Protein AF-A0A484ZWC7-F1 (afdb_monomer_lite)

Sequence (96 aa):
MSEALKVLNNIRTLRAQARECSLETLEEMLEKMEVVVKERREEDQASQAEIQERTRKLQQYREMLIADGIDPNELLQSLSATKVTGKSKRAARPAK

InterPro domains:
  IPR001801 DNA-binding protein H-NS-like [PIRSF002096] (1-96)
  IPR027454 Histone-like protein H-NS, N-terminal [G3DSA:1.10.287.1050] (1-83)
  IPR054180 DNA-binding protein H-NS-like, N-terminal domain [PF22470] (1-78)

Radius of gyration: 29.89 Å; chains: 1; bounding box: 72×55×60 Å

Secondary structure (DSSP, 8-state):
--HHHHHHH-HHHHHHHHTTS-HHHHHHHHHHHHHHHHHHHHHHHHHHHHHHHHHHHHHHHHHHHHHTT--HHHHHHHHHHGGG-----PPPPPP-

Organism: NCBI:txid82979

Structure (mmCIF, N/CA/C/O backbone):
data_AF-A0A484ZWC7-F1
#
_entry.id   AF-A0A484ZWC7-F1
#
loop_
_atom_site.group_PDB
_atom_site.id
_atom_site.type_symbol
_atom_site.label_atom_id
_atom_site.label_alt_id
_atom_site.label_comp_id
_atom_site.label_asym_id
_atom_site.label_entity_id
_atom_site.label_seq_id
_atom_site.pdbx_PDB_ins_code
_atom_site.Cartn_x
_atom_site.Cartn_y
_atom_site.Cartn_z
_atom_site.occupancy
_atom_site.B_iso_or_equiv
_atom_site.auth_seq_id
_atom_site.auth_comp_id
_atom_site.auth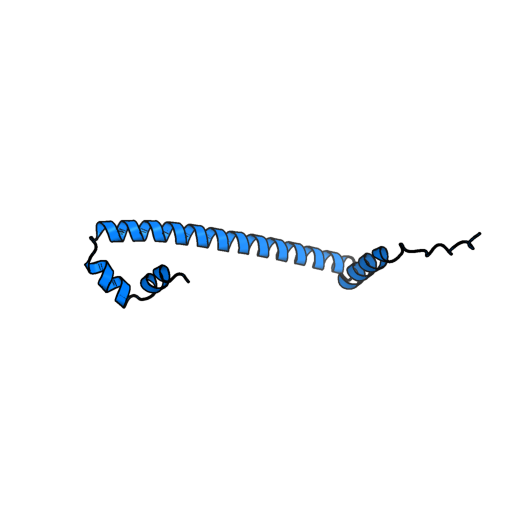_asym_id
_atom_site.auth_atom_id
_atom_site.pdbx_PDB_model_num
ATOM 1 N N . MET A 1 1 ? 6.849 2.473 11.883 1.00 61.44 1 MET A N 1
ATOM 2 C CA . MET A 1 1 ? 5.412 2.324 12.202 1.00 61.44 1 MET A CA 1
ATOM 3 C C . MET A 1 1 ? 5.040 3.357 13.245 1.00 61.44 1 MET A C 1
ATOM 5 O O . MET A 1 1 ? 5.740 3.433 14.248 1.00 61.44 1 MET A O 1
ATOM 9 N N . SER A 1 2 ? 3.996 4.147 12.984 1.00 78.44 2 SER A N 1
ATOM 10 C CA . SER A 1 2 ? 3.431 5.086 13.964 1.00 78.44 2 SER A CA 1
ATOM 11 C C . SER A 1 2 ? 3.014 4.348 15.245 1.00 78.44 2 SER A C 1
ATOM 13 O O . SER A 1 2 ? 2.604 3.188 15.166 1.00 78.44 2 SER A O 1
ATOM 15 N N . GLU A 1 3 ? 3.101 5.002 16.407 1.00 75.12 3 GLU A N 1
ATOM 16 C CA . GLU A 1 3 ? 2.676 4.441 17.702 1.00 75.12 3 GLU A CA 1
ATOM 17 C C . GLU A 1 3 ? 1.213 3.962 17.670 1.00 75.12 3 GLU A C 1
ATOM 19 O O . GLU A 1 3 ? 0.901 2.903 18.207 1.00 75.12 3 GLU A O 1
ATOM 24 N N . ALA A 1 4 ? 0.339 4.653 16.929 1.00 73.06 4 ALA A N 1
ATOM 25 C CA . ALA A 1 4 ? -1.053 4.239 16.735 1.00 73.06 4 ALA A CA 1
ATOM 26 C C . ALA A 1 4 ? -1.178 2.882 16.012 1.00 73.06 4 ALA A C 1
ATOM 28 O O . ALA A 1 4 ? -1.969 2.028 16.404 1.00 73.06 4 ALA A O 1
ATOM 29 N N . LEU A 1 5 ? -0.344 2.636 14.996 1.00 75.62 5 LEU A N 1
ATOM 30 C CA . LEU A 1 5 ? -0.344 1.369 14.254 1.00 75.62 5 LEU A CA 1
ATOM 31 C C . LEU A 1 5 ? 0.271 0.221 15.067 1.00 75.62 5 LEU A C 1
ATOM 33 O O . LEU A 1 5 ? -0.077 -0.939 14.854 1.00 75.62 5 LEU A O 1
ATOM 37 N N . LYS A 1 6 ? 1.163 0.519 16.024 1.00 78.81 6 LYS A N 1
ATOM 38 C CA . LYS A 1 6 ? 1.710 -0.502 16.933 1.00 78.81 6 LYS A CA 1
ATOM 39 C C . LYS A 1 6 ? 0.634 -1.084 17.848 1.00 78.81 6 LYS A C 1
ATOM 41 O O . LYS A 1 6 ? 0.645 -2.288 18.093 1.00 78.81 6 LYS A O 1
ATOM 46 N N . VAL A 1 7 ? -0.300 -0.256 18.315 1.00 76.25 7 VAL A N 1
ATOM 47 C CA . VAL A 1 7 ? -1.425 -0.703 19.152 1.00 76.25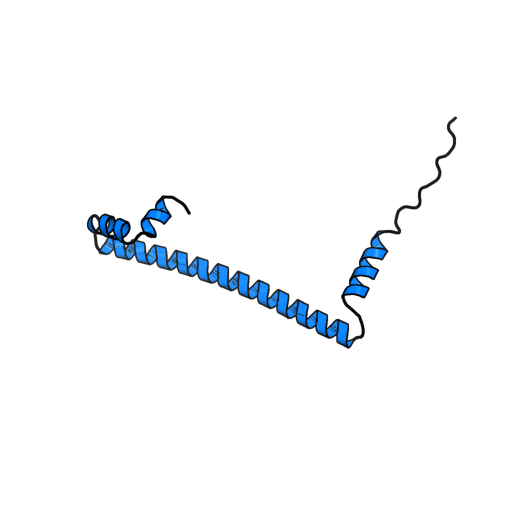 7 VAL A CA 1
ATOM 48 C C . VAL A 1 7 ? -2.359 -1.634 18.374 1.00 76.25 7 VAL A C 1
ATOM 50 O O . VAL A 1 7 ? -2.769 -2.659 18.917 1.00 76.25 7 VAL A O 1
ATOM 53 N N . LEU A 1 8 ? -2.614 -1.332 17.094 1.00 79.38 8 LEU A N 1
ATOM 54 C CA . LEU A 1 8 ? -3.405 -2.185 16.195 1.00 79.38 8 LEU A CA 1
ATOM 55 C C . LEU A 1 8 ? -2.727 -3.534 15.898 1.00 79.38 8 LEU A C 1
ATOM 57 O O . LEU A 1 8 ? -3.406 -4.524 15.650 1.00 79.38 8 LEU A O 1
ATOM 61 N N . ASN A 1 9 ? -1.393 -3.598 15.947 1.00 85.00 9 ASN A N 1
ATOM 62 C CA . ASN A 1 9 ? -0.641 -4.828 15.682 1.00 85.00 9 ASN A CA 1
ATOM 63 C C . ASN A 1 9 ? -0.700 -5.820 16.865 1.00 85.00 9 ASN A C 1
ATOM 65 O O . ASN A 1 9 ? -0.673 -7.036 16.683 1.00 85.00 9 ASN A O 1
ATOM 69 N N . ASN A 1 10 ? -0.831 -5.330 18.102 1.00 90.19 10 ASN A N 1
ATOM 70 C CA . ASN A 1 10 ? -0.920 -6.199 19.272 1.00 90.19 10 ASN A CA 1
ATOM 71 C C . ASN A 1 10 ? -2.377 -6.559 19.600 1.00 90.19 10 ASN A C 1
ATOM 73 O O . ASN A 1 10 ? -3.139 -5.780 20.171 1.00 90.19 10 ASN A O 1
ATOM 77 N N . ILE A 1 11 ? -2.744 -7.812 19.325 1.00 88.62 11 ILE A N 1
ATOM 78 C CA . ILE A 1 11 ? -4.112 -8.305 19.522 1.00 88.62 11 ILE A CA 1
ATOM 79 C C . ILE A 1 11 ? -4.608 -8.213 20.976 1.00 88.62 11 ILE A C 1
ATOM 81 O O . ILE A 1 11 ? -5.812 -8.135 21.210 1.00 88.62 11 ILE A O 1
ATOM 85 N N . ARG A 1 12 ? -3.716 -8.216 21.980 1.00 92.69 12 ARG A N 1
ATOM 86 C CA . ARG A 1 12 ? -4.123 -8.100 23.392 1.00 92.69 12 ARG A CA 1
ATOM 87 C C . ARG A 1 12 ? -4.579 -6.684 23.720 1.00 92.69 12 ARG A C 1
ATOM 89 O O . ARG A 1 12 ? -5.631 -6.525 24.332 1.00 92.69 12 ARG A O 1
ATOM 96 N N . THR A 1 13 ? -3.814 -5.680 23.295 1.00 88.69 13 THR A N 1
ATOM 97 C CA . THR A 1 13 ? -4.181 -4.268 23.475 1.00 88.69 13 THR A CA 1
ATOM 98 C C . THR A 1 13 ? -5.394 -3.916 22.628 1.00 88.69 13 THR A C 1
ATOM 100 O O . THR A 1 13 ? -6.310 -3.274 23.132 1.00 88.69 13 THR A O 1
ATOM 103 N N . LEU A 1 14 ? -5.461 -4.434 21.397 1.00 88.94 14 LEU A N 1
ATOM 104 C CA . LEU A 1 14 ? -6.600 -4.224 20.508 1.00 88.94 14 LEU A CA 1
ATOM 105 C C . LEU A 1 14 ? -7.902 -4.781 21.099 1.00 88.94 14 LEU A C 1
ATOM 107 O O . LEU A 1 14 ? -8.917 -4.100 21.096 1.00 88.94 14 LEU A O 1
ATOM 111 N N . ARG A 1 15 ? -7.877 -5.991 21.677 1.00 89.00 15 ARG A N 1
ATOM 112 C CA . ARG A 1 15 ? -9.053 -6.570 22.352 1.00 89.00 15 ARG A CA 1
ATOM 113 C C . ARG A 1 15 ? -9.475 -5.792 23.591 1.00 89.00 15 ARG A C 1
ATOM 115 O O . ARG A 1 15 ? -10.663 -5.759 23.884 1.00 89.00 15 ARG A O 1
ATOM 122 N N . ALA A 1 16 ? -8.526 -5.238 24.345 1.00 90.81 16 ALA A N 1
ATOM 123 C CA . ALA A 1 16 ? -8.852 -4.422 25.510 1.00 90.81 16 ALA A CA 1
ATOM 124 C C . ALA A 1 16 ? -9.600 -3.152 25.081 1.00 90.81 16 ALA A C 1
ATOM 126 O O . ALA A 1 16 ? -10.669 -2.884 25.613 1.00 90.81 16 ALA A O 1
ATOM 127 N N . GLN A 1 17 ? -9.101 -2.460 24.052 1.00 86.12 17 GLN A N 1
ATOM 128 C CA . GLN A 1 17 ? -9.737 -1.265 23.490 1.00 86.12 17 GLN A CA 1
ATOM 129 C C . GLN A 1 17 ? -11.075 -1.572 22.808 1.00 86.12 17 GLN A C 1
ATOM 131 O O . GLN A 1 17 ? -12.038 -0.839 22.982 1.00 86.12 17 GLN A O 1
ATOM 136 N N . ALA A 1 18 ? -11.180 -2.697 22.098 1.00 88.19 18 ALA A N 1
ATOM 137 C CA . ALA A 1 18 ? -12.416 -3.096 21.428 1.00 88.19 18 ALA A CA 1
ATOM 138 C C . ALA A 1 18 ? -13.580 -3.360 22.399 1.00 88.19 18 ALA A C 1
ATOM 140 O O . ALA A 1 18 ? -14.733 -3.270 22.000 1.00 88.19 18 ALA A O 1
ATOM 141 N N . ARG A 1 19 ? -13.304 -3.664 23.676 1.00 92.06 19 ARG A N 1
ATOM 142 C CA . ARG A 1 19 ? -14.350 -3.798 24.708 1.00 92.06 19 ARG A CA 1
ATOM 143 C C . ARG A 1 19 ? -14.974 -2.462 25.107 1.00 92.06 19 ARG A C 1
ATOM 145 O O . ARG A 1 19 ? -16.056 -2.464 25.681 1.00 92.06 19 ARG A O 1
ATOM 152 N N . GLU A 1 20 ? -14.288 -1.357 24.838 1.00 90.38 20 GLU A N 1
ATOM 153 C CA . GLU A 1 20 ? -14.750 0.004 25.124 1.00 90.38 20 GLU A CA 1
ATOM 154 C C . GLU A 1 20 ? -15.523 0.610 23.935 1.00 90.38 20 GLU A C 1
ATOM 156 O O . GLU A 1 20 ? -16.051 1.714 24.043 1.00 90.38 20 GLU A O 1
ATOM 161 N N . CYS A 1 21 ? -15.619 -0.109 22.810 1.00 87.88 21 CYS A N 1
ATOM 162 C CA . CYS A 1 21 ? -16.327 0.309 21.600 1.00 87.88 21 CYS A CA 1
ATOM 163 C C . CYS A 1 21 ? -17.561 -0.569 21.340 1.00 87.88 21 CYS A C 1
ATOM 165 O O . CYS A 1 21 ? -17.626 -1.721 21.772 1.00 87.88 21 CYS A O 1
ATOM 167 N N . SER A 1 22 ? -18.544 -0.039 20.608 1.00 92.69 22 SER A N 1
ATOM 168 C CA . SER A 1 22 ? -19.663 -0.846 20.114 1.00 92.69 22 SER A CA 1
ATOM 169 C C . SER A 1 22 ? -19.223 -1.723 18.937 1.00 92.69 22 SER A C 1
ATOM 171 O O . SER A 1 22 ? -18.252 -1.418 18.240 1.00 92.69 22 SER A O 1
ATOM 173 N N . LEU A 1 23 ? -19.960 -2.812 18.701 1.00 90.12 23 LEU A N 1
ATOM 174 C CA . LEU A 1 23 ? -19.711 -3.707 17.568 1.00 90.12 23 LEU A CA 1
ATOM 175 C C . LEU A 1 23 ? -19.802 -2.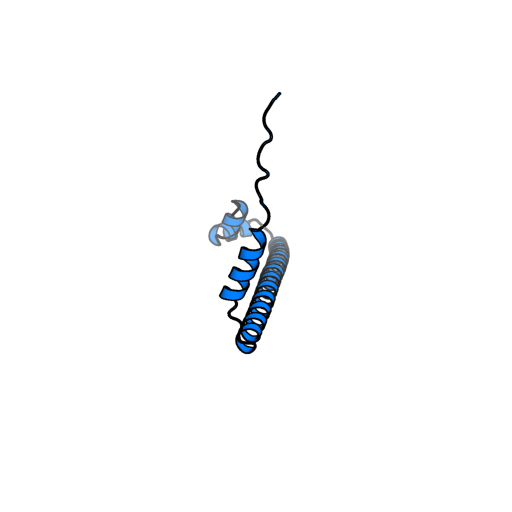963 16.227 1.00 90.12 23 LEU A C 1
ATOM 177 O O . LEU A 1 23 ? -18.920 -3.113 15.394 1.00 90.12 23 LEU A O 1
ATOM 181 N N . GLU A 1 24 ? -20.809 -2.107 16.069 1.00 93.25 24 GLU A N 1
ATOM 182 C CA . GLU A 1 24 ? -21.035 -1.301 14.863 1.00 93.25 24 GLU A CA 1
ATOM 183 C C . GLU A 1 24 ? -19.826 -0.406 14.535 1.00 93.25 24 GLU A C 1
ATOM 185 O O . GLU A 1 24 ? -19.348 -0.375 13.405 1.00 93.25 24 GLU A O 1
ATOM 190 N N . THR A 1 25 ? -19.233 0.247 15.542 1.00 90.12 25 THR A N 1
ATOM 191 C CA . THR A 1 25 ? -18.015 1.046 15.336 1.00 90.12 25 THR A CA 1
ATOM 192 C C . THR A 1 25 ? -16.814 0.180 14.945 1.00 90.12 25 THR A C 1
ATOM 194 O O . THR A 1 25 ? -15.993 0.603 14.133 1.00 90.12 25 THR A O 1
ATOM 197 N N . LEU A 1 26 ? -16.692 -1.034 15.494 1.00 89.69 26 LEU A N 1
ATOM 198 C CA . LEU A 1 26 ? -15.621 -1.962 15.110 1.00 89.69 26 LEU A CA 1
ATOM 199 C C . LEU A 1 26 ? -15.771 -2.440 13.661 1.00 89.69 26 LEU A C 1
ATOM 201 O O . LEU A 1 26 ? -14.763 -2.572 12.967 1.00 89.69 26 LEU A O 1
ATOM 205 N N . GLU A 1 27 ? -17.002 -2.665 13.203 1.00 91.69 27 GLU A N 1
ATOM 206 C CA . GLU A 1 27 ? -17.311 -3.029 11.816 1.00 91.69 27 GLU A CA 1
ATOM 207 C C . GLU A 1 27 ? -16.968 -1.887 10.848 1.00 91.69 27 GLU A C 1
ATOM 209 O O . GLU A 1 27 ? -16.262 -2.117 9.867 1.00 91.69 27 GLU A O 1
ATOM 214 N N . GLU A 1 28 ? -17.331 -0.640 11.166 1.00 93.00 28 GLU A N 1
ATOM 215 C CA . GLU A 1 28 ? -16.926 0.521 10.357 1.00 93.00 28 GLU A CA 1
ATOM 216 C C . GLU A 1 28 ? -15.398 0.700 10.295 1.00 93.00 28 GLU A C 1
ATOM 218 O O . GLU A 1 28 ? -14.835 1.088 9.266 1.00 93.00 28 GLU A O 1
ATOM 223 N N . MET A 1 29 ? -14.700 0.466 11.412 1.00 90.56 29 MET A N 1
ATOM 224 C CA . MET A 1 29 ? -13.237 0.532 11.454 1.00 90.56 29 MET A CA 1
ATOM 225 C C . MET A 1 29 ? -12.602 -0.567 10.601 1.00 90.56 29 MET A C 1
ATOM 227 O O . MET A 1 29 ? -11.596 -0.307 9.935 1.00 90.56 29 MET A O 1
ATOM 231 N N . LEU A 1 30 ? -13.179 -1.773 10.619 1.00 91.12 30 LEU A N 1
ATOM 232 C CA . LEU A 1 30 ? -12.745 -2.890 9.789 1.00 91.12 30 LEU A CA 1
ATOM 233 C C . LEU A 1 30 ? -12.906 -2.548 8.307 1.00 91.12 30 LEU A C 1
ATOM 235 O O . LEU A 1 30 ? -11.929 -2.659 7.574 1.00 91.12 30 LEU A O 1
ATOM 239 N N . GLU A 1 31 ? -14.075 -2.057 7.892 1.00 93.62 31 GLU A N 1
ATOM 240 C CA . GLU A 1 31 ? -14.352 -1.699 6.496 1.00 93.62 31 GLU A CA 1
ATOM 241 C C . GLU A 1 31 ? -13.351 -0.656 5.973 1.00 93.62 31 GLU A C 1
ATOM 243 O O . GLU A 1 31 ? -12.741 -0.830 4.916 1.00 93.62 31 GLU A O 1
ATOM 248 N N . LYS A 1 32 ? -13.074 0.392 6.761 1.00 93.94 32 LYS A N 1
ATOM 249 C CA . LYS A 1 32 ? -12.063 1.406 6.411 1.00 93.94 32 LYS A CA 1
ATOM 250 C C . LYS A 1 32 ? -10.664 0.802 6.278 1.00 93.94 32 LYS A C 1
ATOM 252 O O . LYS A 1 32 ? -9.926 1.163 5.363 1.00 93.94 32 LYS A O 1
ATOM 257 N N . MET A 1 33 ? -10.284 -0.109 7.175 1.00 90.75 33 MET A N 1
ATOM 258 C CA . MET A 1 33 ? -8.992 -0.795 7.086 1.00 90.75 33 MET A CA 1
ATOM 259 C C . MET A 1 33 ? -8.913 -1.731 5.882 1.00 90.75 33 MET A C 1
ATOM 261 O O . MET A 1 33 ? -7.869 -1.795 5.238 1.00 90.75 33 MET A O 1
ATOM 265 N N . GLU A 1 34 ? -9.994 -2.430 5.547 1.00 92.94 34 GLU A N 1
ATOM 266 C CA . GLU A 1 34 ? -10.061 -3.289 4.366 1.00 92.94 34 GLU A CA 1
ATOM 267 C C . GLU A 1 34 ? -9.879 -2.489 3.076 1.00 92.94 34 GLU A C 1
ATOM 269 O O . GLU A 1 34 ? -9.103 -2.912 2.216 1.00 92.94 34 GLU A O 1
ATOM 274 N N . VAL A 1 35 ? -10.505 -1.312 2.968 1.00 95.56 35 VAL A N 1
ATOM 275 C CA . VAL A 1 35 ? -10.302 -0.390 1.838 1.00 95.56 35 VAL A CA 1
ATOM 276 C C . VAL A 1 35 ? -8.832 0.017 1.728 1.00 95.56 35 VAL A C 1
ATOM 278 O O . VAL A 1 35 ? -8.229 -0.190 0.678 1.00 95.56 35 VAL A O 1
ATOM 281 N N . VAL A 1 36 ? -8.215 0.487 2.818 1.00 92.88 36 VAL A N 1
ATOM 282 C CA . VAL A 1 36 ? -6.796 0.897 2.823 1.00 92.88 36 VAL A CA 1
ATOM 283 C C . VAL A 1 36 ? -5.867 -0.265 2.452 1.00 92.88 36 VAL A C 1
ATOM 285 O O . VAL A 1 36 ? -4.905 -0.097 1.701 1.00 92.88 36 VAL A O 1
ATOM 288 N N . VAL A 1 37 ? -6.138 -1.471 2.959 1.00 92.75 37 VAL A N 1
ATOM 289 C CA . VAL A 1 37 ? -5.357 -2.670 2.620 1.00 92.75 37 VAL A CA 1
ATOM 290 C C . VAL A 1 37 ? -5.528 -3.034 1.147 1.00 92.75 37 VAL A C 1
ATOM 292 O O . VAL A 1 37 ? -4.556 -3.446 0.512 1.00 92.75 37 VAL A O 1
ATOM 295 N N . LYS A 1 38 ? -6.737 -2.900 0.596 1.00 93.50 38 LYS A N 1
ATOM 296 C CA . LYS A 1 38 ? -7.013 -3.163 -0.815 1.00 93.50 38 LYS A CA 1
ATOM 297 C C . LYS A 1 38 ? -6.273 -2.176 -1.714 1.00 93.50 38 LYS A C 1
ATOM 299 O O . LYS A 1 38 ? -5.539 -2.628 -2.586 1.00 93.50 38 LYS A O 1
ATOM 304 N N . GLU A 1 39 ? -6.381 -0.878 -1.444 1.00 92.31 39 GLU A N 1
ATOM 305 C CA . GLU A 1 39 ? -5.650 0.171 -2.167 1.00 92.31 39 GLU A CA 1
ATOM 306 C C . GLU A 1 39 ? -4.146 -0.112 -2.158 1.00 92.31 39 GLU A C 1
ATOM 308 O O . GLU A 1 39 ? -3.502 -0.153 -3.205 1.00 92.31 39 GLU A O 1
ATOM 313 N N . ARG A 1 40 ? -3.584 -0.428 -0.984 1.00 91.62 40 ARG A N 1
ATOM 314 C CA . ARG A 1 40 ? -2.152 -0.707 -0.874 1.00 91.62 40 ARG A CA 1
ATOM 315 C C . ARG A 1 40 ? -1.726 -1.971 -1.620 1.00 91.62 40 ARG A C 1
ATOM 317 O O . ARG A 1 40 ? -0.650 -2.001 -2.211 1.00 91.62 40 ARG A O 1
ATOM 324 N N . ARG A 1 41 ? -2.560 -3.015 -1.617 1.00 90.69 41 ARG A N 1
ATOM 325 C CA . ARG A 1 41 ? -2.313 -4.229 -2.410 1.00 90.69 41 ARG A CA 1
ATOM 326 C C . ARG A 1 41 ? -2.358 -3.943 -3.903 1.00 90.69 41 ARG A C 1
ATOM 328 O O . ARG A 1 41 ? -1.534 -4.492 -4.623 1.00 90.69 41 ARG A O 1
ATOM 335 N N . GLU A 1 42 ? -3.295 -3.120 -4.360 1.00 90.62 42 GLU A N 1
ATOM 336 C CA . GLU A 1 42 ? -3.408 -2.729 -5.766 1.00 90.62 42 GLU A CA 1
ATOM 337 C C . GLU A 1 42 ? -2.195 -1.902 -6.209 1.00 90.62 42 GLU A C 1
ATOM 339 O O . GLU A 1 42 ? -1.611 -2.197 -7.248 1.00 90.62 42 GLU A O 1
ATOM 344 N N . GLU A 1 43 ? -1.738 -0.948 -5.392 1.00 87.75 43 GLU A N 1
ATOM 345 C CA . GLU A 1 43 ? -0.502 -0.192 -5.637 1.00 87.75 43 GLU A CA 1
ATOM 346 C C . GLU A 1 43 ? 0.733 -1.102 -5.703 1.00 87.75 43 GLU A C 1
ATOM 348 O O . GLU A 1 43 ? 1.544 -1.015 -6.631 1.00 87.75 43 GLU A O 1
ATOM 353 N N . ASP A 1 44 ? 0.882 -2.004 -4.730 1.00 87.31 44 ASP A N 1
ATOM 354 C CA . ASP A 1 44 ? 2.013 -2.926 -4.689 1.00 87.31 44 ASP A CA 1
ATOM 355 C C . ASP A 1 44 ? 1.961 -3.902 -5.886 1.00 87.31 44 ASP A C 1
ATOM 357 O O . ASP A 1 44 ? 2.994 -4.182 -6.493 1.00 87.31 44 ASP A O 1
ATOM 361 N N . GLN A 1 45 ? 0.777 -4.367 -6.298 1.00 87.62 45 GLN A N 1
ATOM 362 C CA . GLN A 1 45 ? 0.607 -5.196 -7.498 1.00 87.62 45 GLN A CA 1
ATOM 363 C C . GLN A 1 45 ? 0.901 -4.429 -8.789 1.00 87.62 45 GLN A C 1
ATOM 365 O O . GLN A 1 45 ? 1.586 -4.965 -9.658 1.00 87.62 45 GLN A O 1
ATOM 370 N N . ALA A 1 46 ? 0.433 -3.186 -8.916 1.00 86.06 46 ALA A N 1
ATOM 371 C CA . ALA A 1 46 ? 0.705 -2.341 -10.074 1.00 86.06 46 ALA A CA 1
ATOM 372 C C . ALA A 1 46 ? 2.210 -2.080 -10.214 1.00 86.06 46 ALA A C 1
ATOM 374 O O . ALA A 1 46 ? 2.780 -2.294 -11.283 1.00 86.06 46 ALA A O 1
ATOM 375 N N . SER A 1 47 ? 2.885 -1.733 -9.114 1.00 83.06 47 SER A N 1
ATOM 376 C CA . SER A 1 47 ? 4.338 -1.537 -9.120 1.00 83.06 47 SER A CA 1
ATOM 377 C C . SER A 1 47 ? 5.098 -2.822 -9.475 1.00 83.06 47 SER A C 1
ATOM 379 O O . SER A 1 47 ? 6.058 -2.789 -10.247 1.00 83.06 47 SER A O 1
ATOM 381 N N . GLN A 1 48 ? 4.651 -3.980 -8.978 1.00 83.62 48 GLN A N 1
ATOM 382 C CA . GLN A 1 48 ? 5.229 -5.269 -9.353 1.00 83.62 48 GLN A CA 1
ATOM 383 C C . GLN A 1 48 ? 4.999 -5.591 -10.830 1.00 83.62 48 GLN A C 1
ATOM 385 O O . GLN A 1 48 ? 5.927 -6.063 -11.487 1.00 83.62 48 GLN A O 1
ATOM 390 N N . ALA A 1 49 ? 3.808 -5.321 -11.364 1.00 84.56 49 ALA A N 1
ATOM 391 C CA . ALA A 1 49 ? 3.489 -5.528 -12.771 1.00 84.56 49 ALA A CA 1
ATOM 392 C C . ALA A 1 49 ? 4.357 -4.642 -13.676 1.00 84.56 49 ALA A C 1
ATOM 394 O O . ALA A 1 49 ? 4.946 -5.144 -14.630 1.00 84.56 49 ALA A O 1
ATOM 395 N N . GLU A 1 50 ? 4.541 -3.364 -13.338 1.00 85.25 50 GLU A N 1
ATOM 396 C CA . GLU A 1 50 ? 5.431 -2.460 -14.076 1.00 85.25 50 GLU A CA 1
ATOM 397 C C . GLU A 1 50 ? 6.889 -2.940 -14.061 1.00 85.25 50 GLU A C 1
ATOM 399 O O . GLU A 1 50 ? 7.567 -2.937 -15.095 1.00 85.25 50 GLU A O 1
ATOM 404 N N . ILE A 1 51 ? 7.379 -3.401 -12.904 1.00 86.69 51 ILE A N 1
ATOM 405 C CA . ILE A 1 51 ? 8.725 -3.972 -12.786 1.00 86.69 51 ILE A CA 1
ATOM 406 C C . ILE A 1 51 ? 8.840 -5.229 -13.651 1.00 86.69 51 ILE A C 1
ATOM 408 O O . ILE A 1 51 ? 9.822 -5.361 -14.380 1.00 86.69 51 ILE A O 1
ATOM 412 N N . GLN A 1 52 ? 7.850 -6.124 -13.609 1.00 85.75 52 GLN A N 1
ATOM 413 C CA . GLN A 1 52 ? 7.827 -7.353 -14.405 1.00 85.75 52 GLN A CA 1
ATOM 414 C C . GLN A 1 52 ? 7.751 -7.074 -15.909 1.00 85.75 52 GLN A C 1
ATOM 416 O O . GLN A 1 52 ? 8.449 -7.713 -16.693 1.00 85.75 52 GLN A O 1
ATOM 421 N N . GLU A 1 53 ? 6.950 -6.102 -16.341 1.00 88.25 53 GLU A N 1
ATOM 422 C CA . GLU A 1 53 ? 6.905 -5.696 -17.743 1.00 88.25 53 GLU A CA 1
ATOM 423 C C . GLU A 1 53 ? 8.237 -5.108 -18.195 1.00 88.25 53 GLU A C 1
ATOM 425 O O . GLU A 1 53 ? 8.729 -5.433 -19.280 1.00 88.25 53 GLU A O 1
ATOM 430 N N . ARG A 1 54 ? 8.847 -4.260 -17.362 1.00 88.75 54 ARG A N 1
ATOM 431 C CA . AR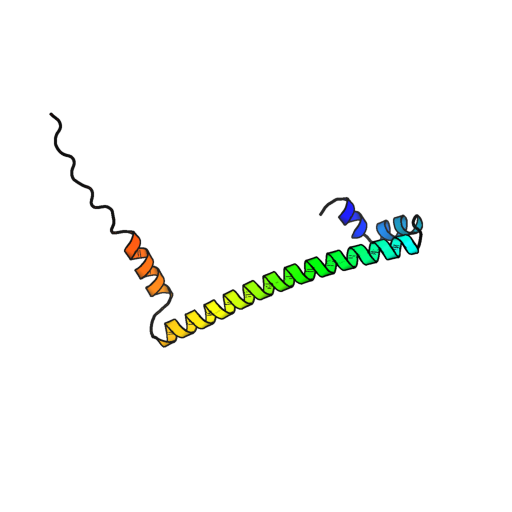G A 1 54 ? 10.150 -3.669 -17.654 1.00 88.75 54 ARG A CA 1
ATOM 432 C C . ARG A 1 54 ? 11.228 -4.742 -17.746 1.00 88.75 54 ARG A C 1
ATOM 434 O O . ARG A 1 54 ? 12.011 -4.716 -18.692 1.00 88.75 54 ARG A O 1
ATOM 441 N N . THR A 1 55 ? 11.279 -5.685 -16.808 1.00 86.88 55 THR A N 1
ATOM 442 C CA . THR A 1 55 ? 12.262 -6.778 -16.838 1.00 86.88 55 THR A CA 1
ATOM 443 C C . THR A 1 55 ? 12.023 -7.711 -18.017 1.00 86.88 55 THR A C 1
ATOM 445 O O . THR A 1 55 ? 12.984 -8.050 -18.702 1.00 86.88 55 THR A O 1
ATOM 448 N N . ARG A 1 56 ? 10.766 -8.041 -18.333 1.00 91.62 56 ARG A N 1
ATOM 449 C CA . ARG A 1 56 ? 10.410 -8.846 -19.509 1.00 91.62 56 ARG A CA 1
ATOM 450 C C . ARG A 1 56 ? 10.853 -8.177 -20.808 1.00 91.62 56 ARG A C 1
ATOM 452 O O . ARG A 1 56 ? 11.486 -8.831 -21.631 1.00 91.62 56 ARG A O 1
ATOM 459 N N . LYS A 1 57 ? 10.569 -6.881 -20.983 1.00 91.38 57 LYS A N 1
ATOM 460 C CA . LYS A 1 57 ? 11.020 -6.116 -22.159 1.00 91.38 57 LYS A CA 1
ATOM 461 C C . LYS A 1 57 ? 12.546 -6.097 -22.241 1.00 91.38 57 LYS A C 1
ATOM 463 O O . LYS A 1 57 ? 13.098 -6.391 -23.294 1.00 91.38 57 LYS A O 1
ATOM 468 N N . LEU A 1 58 ? 13.239 -5.815 -21.134 1.00 88.06 58 LEU A N 1
ATOM 469 C CA . LEU A 1 58 ? 14.707 -5.828 -21.090 1.00 88.06 58 LEU A CA 1
ATOM 470 C C . LEU A 1 58 ? 15.290 -7.197 -21.458 1.00 88.06 58 LEU A C 1
ATOM 472 O O . LEU A 1 58 ? 16.287 -7.259 -22.173 1.00 88.06 58 LEU A O 1
ATOM 476 N N . GLN A 1 59 ? 14.671 -8.283 -20.999 1.00 88.56 59 GLN A N 1
ATOM 477 C CA . GLN A 1 59 ? 15.104 -9.636 -21.323 1.00 88.56 59 GLN A CA 1
ATOM 478 C C . GLN A 1 59 ? 14.890 -9.960 -22.808 1.00 88.56 59 GLN A C 1
ATOM 480 O O . GLN A 1 59 ? 15.815 -10.446 -23.451 1.00 88.56 59 GLN A O 1
ATOM 485 N N . GLN A 1 60 ? 13.740 -9.589 -23.375 1.00 91.31 60 GLN A N 1
ATOM 486 C CA . GLN A 1 60 ? 13.480 -9.726 -24.813 1.00 91.31 60 GLN A CA 1
ATOM 487 C C . GLN A 1 60 ? 14.494 -8.946 -25.661 1.00 91.31 60 GLN A C 1
ATOM 489 O O . GLN A 1 60 ? 15.048 -9.489 -26.613 1.00 91.31 60 GLN A O 1
ATOM 494 N N . TYR A 1 61 ? 14.791 -7.692 -25.301 1.00 87.75 61 TYR A N 1
ATOM 495 C CA . TYR A 1 61 ? 15.806 -6.904 -26.007 1.00 87.75 61 TYR A CA 1
ATOM 496 C C . TYR A 1 61 ? 17.202 -7.518 -25.886 1.00 87.75 61 TYR A C 1
ATOM 498 O O . TYR A 1 61 ? 17.957 -7.519 -26.855 1.00 87.75 61 TYR A O 1
ATOM 506 N N . ARG A 1 62 ? 17.548 -8.066 -24.716 1.00 86.06 62 ARG A N 1
ATOM 507 C CA . ARG A 1 62 ? 18.822 -8.761 -24.515 1.00 86.06 62 ARG A CA 1
ATOM 508 C C . ARG A 1 62 ? 18.951 -9.978 -25.431 1.00 86.06 62 ARG A C 1
ATOM 510 O O . ARG A 1 62 ? 20.007 -10.167 -26.021 1.00 86.06 62 ARG A O 1
ATOM 517 N N . GLU A 1 63 ? 17.902 -10.786 -25.542 1.00 88.44 63 GLU A N 1
ATOM 518 C CA . GLU A 1 63 ? 17.885 -11.964 -26.416 1.00 88.44 63 GLU A CA 1
ATOM 519 C C . GLU A 1 63 ? 17.998 -11.574 -27.895 1.00 88.44 63 GLU A C 1
ATOM 521 O O . GLU A 1 63 ? 18.768 -12.194 -28.622 1.00 88.44 63 GLU A O 1
ATOM 526 N N . MET A 1 64 ? 17.311 -10.508 -28.321 1.00 89.25 64 MET A N 1
ATOM 527 C CA . MET A 1 64 ? 17.388 -9.994 -29.694 1.00 89.25 64 MET A CA 1
ATOM 528 C C . MET A 1 64 ? 18.797 -9.501 -30.056 1.00 89.25 64 MET A C 1
ATOM 530 O O . MET A 1 64 ? 19.317 -9.878 -31.099 1.00 89.25 64 MET A O 1
ATOM 534 N N . LEU A 1 65 ? 19.453 -8.732 -29.176 1.00 88.25 65 LEU A N 1
ATOM 535 C CA . LEU A 1 65 ? 20.830 -8.272 -29.407 1.00 88.25 65 LEU A CA 1
ATOM 536 C C . LEU A 1 65 ? 21.807 -9.444 -29.562 1.00 88.25 65 LEU A C 1
ATOM 538 O O . LEU A 1 65 ? 22.628 -9.444 -30.474 1.00 88.25 65 LEU A O 1
ATOM 542 N N . ILE A 1 66 ? 21.679 -10.463 -28.706 1.00 88.19 66 ILE A N 1
ATOM 543 C CA . ILE A 1 66 ? 22.513 -11.667 -28.785 1.00 88.19 66 ILE A CA 1
ATOM 544 C C . ILE A 1 66 ? 22.232 -12.442 -30.079 1.00 88.19 66 ILE A C 1
ATOM 546 O O . ILE A 1 66 ? 23.173 -12.933 -30.700 1.00 88.19 66 ILE A O 1
ATOM 550 N N . ALA A 1 67 ? 20.967 -12.545 -30.501 1.00 88.94 67 ALA A N 1
ATOM 551 C CA . ALA A 1 67 ? 20.589 -13.202 -31.753 1.00 88.94 67 ALA A CA 1
ATOM 552 C C . ALA A 1 67 ? 21.191 -12.502 -32.983 1.00 88.94 67 ALA A C 1
ATOM 554 O O . ALA A 1 67 ? 21.633 -13.177 -33.910 1.00 88.94 67 ALA A O 1
ATOM 555 N N . ASP A 1 68 ? 21.290 -11.173 -32.945 1.00 88.12 68 ASP A N 1
ATOM 556 C CA . ASP A 1 68 ? 21.956 -10.364 -33.972 1.00 88.12 68 ASP A CA 1
ATOM 557 C C . ASP A 1 68 ? 23.498 -10.381 -33.846 1.00 88.12 68 ASP A C 1
ATOM 559 O O . ASP A 1 68 ? 24.200 -9.713 -34.606 1.00 88.12 68 ASP A O 1
ATOM 563 N N . GLY A 1 69 ? 24.047 -11.155 -32.900 1.00 85.94 69 GLY A N 1
ATOM 564 C CA . GLY A 1 69 ? 25.486 -11.313 -32.679 1.00 85.94 69 GLY A CA 1
ATOM 565 C C . GLY A 1 69 ? 26.146 -10.145 -31.942 1.00 85.94 69 GLY A C 1
ATOM 566 O O . GLY A 1 69 ? 27.371 -10.044 -31.942 1.00 85.94 69 GLY A O 1
ATOM 567 N N . ILE A 1 70 ? 25.358 -9.265 -31.320 1.00 84.44 70 ILE A N 1
ATOM 568 C CA . ILE A 1 70 ? 25.829 -8.087 -30.588 1.00 84.44 70 ILE A CA 1
ATOM 569 C C . ILE A 1 70 ? 25.814 -8.393 -29.088 1.00 84.44 70 ILE A C 1
ATOM 571 O O . ILE A 1 70 ? 24.756 -8.613 -28.495 1.00 84.44 70 ILE A O 1
ATOM 575 N N . ASP A 1 71 ? 26.980 -8.350 -28.439 1.00 85.81 71 ASP A N 1
ATOM 576 C CA . ASP A 1 71 ? 27.045 -8.411 -26.977 1.00 85.81 71 ASP A CA 1
ATOM 577 C C . ASP A 1 71 ? 26.546 -7.074 -26.380 1.00 85.81 71 ASP A C 1
ATOM 579 O O . ASP A 1 71 ? 27.116 -6.012 -26.667 1.00 85.81 71 ASP A O 1
ATOM 583 N N . PRO A 1 72 ? 25.508 -7.082 -25.518 1.00 82.31 72 PRO A N 1
ATOM 584 C CA . PRO A 1 72 ? 25.020 -5.878 -24.850 1.00 82.31 72 PRO A CA 1
ATOM 585 C C . PRO A 1 72 ? 26.110 -5.088 -24.109 1.00 82.31 72 PRO A C 1
ATOM 587 O O . PRO A 1 72 ? 26.039 -3.859 -24.046 1.00 82.31 72 PRO A O 1
ATOM 590 N N . ASN A 1 73 ? 27.117 -5.764 -23.545 1.00 84.12 73 ASN A N 1
ATOM 591 C CA . ASN A 1 73 ? 28.202 -5.094 -22.827 1.00 84.12 73 ASN A CA 1
ATOM 592 C C . ASN A 1 73 ? 29.142 -4.336 -23.770 1.00 84.12 73 ASN A C 1
ATOM 594 O O . ASN A 1 73 ? 29.571 -3.231 -23.437 1.00 84.12 73 ASN A O 1
ATOM 598 N N . GLU A 1 74 ? 29.439 -4.900 -24.940 1.00 81.81 74 GLU A N 1
ATOM 599 C CA . GLU A 1 74 ? 30.276 -4.257 -25.956 1.00 81.81 74 GLU A CA 1
ATOM 600 C C . GLU A 1 74 ? 29.575 -3.018 -26.531 1.00 81.81 74 GLU A C 1
ATOM 602 O O . GLU A 1 74 ? 30.172 -1.942 -26.604 1.00 81.81 74 GLU A O 1
ATOM 607 N N . LEU A 1 75 ? 28.271 -3.124 -26.815 1.00 79.81 75 LEU A N 1
ATOM 608 C CA . LEU A 1 75 ? 27.445 -2.007 -27.285 1.00 79.81 75 LEU A CA 1
ATOM 609 C C . LEU A 1 75 ? 27.375 -0.854 -26.266 1.00 79.81 75 LEU A C 1
ATOM 611 O O . LEU A 1 75 ? 27.444 0.327 -26.621 1.00 79.81 75 LEU A O 1
ATOM 615 N N . LEU A 1 76 ? 27.245 -1.169 -24.974 1.00 83.75 76 LEU A N 1
ATOM 616 C CA . LEU A 1 76 ? 27.254 -0.154 -23.917 1.00 83.75 76 LEU A CA 1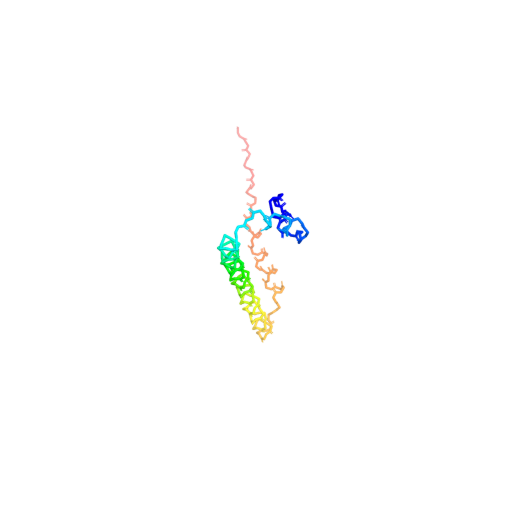
ATOM 617 C C . LEU A 1 76 ? 28.619 0.540 -23.809 1.00 83.75 76 LEU A C 1
ATOM 619 O O . LEU A 1 76 ? 28.681 1.762 -23.633 1.00 83.75 76 LEU A 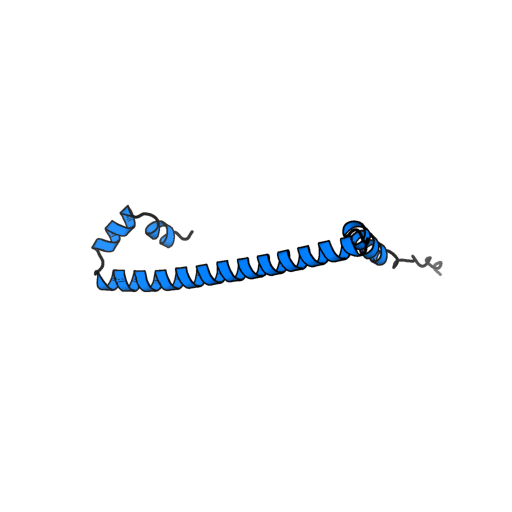O 1
ATOM 623 N N . GLN A 1 77 ? 29.710 -0.214 -23.955 1.00 82.19 77 GLN A N 1
ATOM 624 C CA . GLN A 1 77 ? 31.065 0.333 -23.953 1.00 82.19 77 GLN A CA 1
ATOM 625 C C . GLN A 1 77 ? 31.303 1.248 -25.162 1.00 82.19 77 GLN A C 1
ATOM 627 O O . GLN A 1 77 ? 31.789 2.367 -24.973 1.00 82.19 77 GLN A O 1
ATOM 632 N N . SER A 1 78 ? 30.875 0.860 -26.368 1.00 78.75 78 SER A N 1
ATOM 633 C CA . SER A 1 78 ? 31.012 1.698 -27.567 1.00 78.75 78 SER A CA 1
ATOM 634 C C . SER A 1 78 ? 30.237 3.017 -27.451 1.00 78.75 78 SER A C 1
ATOM 636 O O . SER A 1 78 ? 30.770 4.073 -27.789 1.00 78.75 78 SER A O 1
ATOM 638 N N . LEU A 1 79 ? 29.018 2.991 -26.897 1.00 77.62 79 LEU A N 1
ATOM 639 C CA . LEU A 1 79 ? 28.204 4.195 -26.668 1.00 77.62 79 LEU A CA 1
ATOM 640 C C . LEU A 1 79 ? 28.810 5.133 -25.612 1.00 77.62 79 LEU A C 1
ATOM 642 O O . LEU A 1 79 ? 28.689 6.357 -25.712 1.00 77.62 79 LEU A O 1
ATOM 646 N N . SER A 1 80 ? 29.470 4.575 -24.593 1.00 73.44 80 SER A N 1
ATOM 647 C CA . SER A 1 80 ? 30.157 5.363 -23.565 1.00 73.44 80 SER A CA 1
ATOM 648 C C . SER A 1 80 ? 31.430 6.035 -24.098 1.00 73.44 80 SER A C 1
ATOM 650 O O . SER A 1 80 ? 31.695 7.194 -23.767 1.00 73.44 80 SER A O 1
ATOM 652 N N . ALA A 1 81 ? 32.158 5.369 -25.001 1.00 62.94 81 ALA A N 1
ATOM 653 C CA . ALA A 1 81 ? 33.352 5.904 -25.651 1.00 62.94 81 ALA A CA 1
ATOM 654 C C . ALA A 1 81 ? 33.044 7.114 -26.558 1.00 62.94 81 ALA A C 1
ATOM 656 O O . ALA A 1 81 ? 33.830 8.062 -26.613 1.00 62.94 81 ALA A O 1
ATOM 657 N N . THR A 1 82 ? 31.870 7.153 -27.201 1.00 58.69 82 THR A N 1
ATOM 658 C CA . THR A 1 82 ? 31.450 8.279 -28.059 1.00 58.69 82 THR A CA 1
ATOM 659 C C . THR A 1 82 ? 31.282 9.603 -27.294 1.00 58.69 82 THR A C 1
ATOM 661 O O . THR A 1 82 ? 31.420 10.670 -27.886 1.00 58.69 82 THR A O 1
ATOM 664 N N . LYS A 1 83 ? 31.047 9.586 -25.972 1.00 56.75 83 LYS A N 1
ATOM 665 C CA . LYS A 1 83 ? 30.879 10.820 -25.174 1.00 56.75 83 LYS A CA 1
ATOM 666 C C . LYS A 1 83 ? 32.193 11.531 -24.810 1.00 56.75 83 LYS A C 1
ATOM 668 O O . LYS A 1 83 ? 32.143 12.654 -24.311 1.00 56.75 83 LYS A O 1
ATOM 673 N N . VAL A 1 84 ? 33.362 10.924 -25.045 1.00 56.00 84 VAL A N 1
ATOM 674 C CA . VAL A 1 84 ? 34.657 11.439 -24.543 1.00 56.00 84 VAL A CA 1
ATOM 675 C C . VAL A 1 84 ? 35.450 12.245 -25.589 1.00 56.00 84 VAL A C 1
ATOM 677 O O . VAL A 1 84 ? 36.415 12.924 -25.245 1.00 56.00 84 VAL A O 1
ATOM 680 N N . THR A 1 85 ? 35.035 12.299 -26.856 1.00 53.38 85 THR A N 1
ATOM 681 C CA . THR A 1 85 ? 35.843 12.914 -27.936 1.00 53.38 85 THR A CA 1
ATOM 682 C C . THR A 1 85 ? 35.692 14.441 -28.097 1.00 53.38 85 THR A C 1
ATOM 684 O O . THR A 1 85 ? 36.115 15.007 -29.101 1.00 53.38 85 THR A O 1
ATOM 687 N N . GLY A 1 86 ? 35.144 15.149 -27.102 1.00 55.97 86 GLY A N 1
ATOM 688 C CA . GLY A 1 86 ? 34.750 16.564 -27.210 1.00 55.97 86 GLY A CA 1
ATOM 689 C C . GLY A 1 86 ? 35.623 17.615 -26.506 1.00 55.97 86 GLY A C 1
ATOM 690 O O . GLY A 1 86 ? 35.098 18.671 -26.161 1.00 55.97 86 GLY A O 1
ATOM 691 N N . LYS A 1 87 ? 36.916 17.383 -26.230 1.00 53.75 87 LYS A N 1
ATOM 692 C CA . LYS A 1 87 ? 37.804 18.436 -25.676 1.00 53.75 87 LYS A CA 1
ATOM 693 C C . LYS A 1 87 ? 39.167 18.486 -26.370 1.00 53.75 87 LYS A C 1
ATOM 695 O O . LYS A 1 87 ? 40.190 18.140 -25.786 1.00 53.75 87 LYS A O 1
ATOM 700 N N . SER A 1 88 ? 39.206 19.011 -27.594 1.00 58.31 88 SER A N 1
ATOM 701 C CA . SER A 1 88 ? 40.451 19.553 -28.149 1.00 58.31 88 SER A CA 1
ATOM 702 C C . SER A 1 88 ? 40.822 20.833 -27.382 1.00 58.31 88 SER A C 1
ATOM 704 O O . SER A 1 88 ? 40.201 21.883 -27.567 1.00 58.31 88 SER A O 1
ATOM 706 N N . LYS A 1 89 ? 41.813 20.754 -26.485 1.00 56.50 89 LYS A N 1
ATOM 707 C CA . LYS A 1 89 ? 42.411 21.917 -25.807 1.00 56.50 89 LYS A CA 1
ATOM 708 C C . LYS A 1 89 ? 43.012 22.852 -26.865 1.00 56.50 89 LYS A C 1
ATOM 710 O O . LYS A 1 89 ? 44.017 22.524 -27.488 1.00 56.50 89 LYS A O 1
ATOM 715 N N . ARG A 1 90 ? 42.400 24.020 -27.068 1.00 61.09 90 ARG A N 1
ATOM 716 C CA . ARG A 1 90 ? 42.954 25.098 -27.899 1.00 61.09 90 ARG A CA 1
ATOM 717 C C . ARG A 1 90 ? 44.177 25.677 -27.177 1.00 61.09 90 ARG A C 1
ATOM 719 O O . ARG A 1 90 ? 44.066 26.056 -26.013 1.00 61.09 90 ARG A O 1
ATOM 726 N N . ALA A 1 91 ? 45.333 25.707 -27.837 1.00 63.75 91 ALA A N 1
ATOM 727 C CA . ALA A 1 91 ? 46.556 26.278 -27.273 1.00 63.75 91 ALA A CA 1
ATOM 728 C C . ALA A 1 91 ? 46.366 27.776 -26.963 1.00 63.75 91 ALA A C 1
ATOM 730 O O . ALA A 1 91 ? 45.800 28.516 -27.773 1.00 63.75 91 ALA A O 1
ATOM 731 N N . ALA A 1 92 ? 46.812 28.211 -25.782 1.00 66.75 92 ALA A N 1
ATOM 732 C CA . ALA A 1 92 ? 46.717 29.602 -25.351 1.00 66.75 92 ALA A CA 1
ATOM 733 C C . ALA A 1 92 ? 47.664 30.485 -26.181 1.00 66.75 92 ALA A C 1
ATOM 735 O O . ALA A 1 92 ? 48.826 30.138 -26.388 1.00 66.75 92 ALA A O 1
ATOM 736 N N . ARG A 1 93 ? 47.159 31.621 -26.675 1.00 59.25 93 ARG A N 1
ATOM 737 C CA . ARG A 1 93 ? 47.972 32.621 -27.381 1.00 59.25 93 ARG A CA 1
ATOM 738 C C . ARG A 1 93 ? 48.782 33.463 -26.380 1.00 59.25 93 ARG A C 1
ATOM 740 O O . ARG A 1 93 ? 48.281 33.708 -25.284 1.00 59.25 93 ARG A O 1
ATOM 747 N N . PRO A 1 94 ? 49.999 33.908 -26.748 1.00 56.62 94 PRO A N 1
ATOM 748 C CA . PRO A 1 94 ? 50.878 34.670 -25.864 1.00 56.62 94 PRO A CA 1
ATOM 749 C C . PRO A 1 94 ? 50.300 36.053 -25.543 1.00 56.62 94 PRO A C 1
ATOM 751 O O . PRO A 1 94 ? 49.683 36.691 -26.399 1.00 56.62 94 PRO A O 1
ATOM 754 N N . ALA A 1 95 ? 50.494 36.484 -24.295 1.00 63.59 95 ALA A N 1
ATOM 755 C CA . ALA A 1 95 ? 50.028 37.769 -23.785 1.00 63.59 95 ALA A CA 1
ATOM 756 C C . ALA A 1 95 ? 50.833 38.935 -24.383 1.00 63.59 95 ALA A C 1
ATOM 758 O O . ALA A 1 95 ? 52.022 38.787 -24.671 1.00 63.59 95 ALA A O 1
ATOM 759 N N . LYS A 1 96 ? 50.167 40.078 -24.560 1.00 50.47 96 LYS A N 1
ATOM 760 C CA . LYS A 1 96 ? 50.773 41.361 -24.921 1.00 50.47 96 LYS A CA 1
ATOM 761 C C . LYS A 1 96 ? 50.665 42.309 -23.737 1.00 50.47 96 LYS A C 1
ATOM 763 O O . LYS A 1 96 ? 49.625 42.216 -23.046 1.00 50.47 96 LYS A O 1
#

Foldseek 3Di:
DDPVVVCVVDPVSVVVVVVVDDPVVVVVVVVVVVVVVVVVVVVVVVVVVVVVVVVVVVVVVCVVCVVVVHHPVVVVVVVVVVVPPPDPDDDDDDDD

pLDDT: mean 82.1, std 12.01, range [50.47, 95.56]